Protein AF-A0A0F0LC53-F1 (afdb_monomer_lite)

Organism: NCBI:txid582680

Secondary structure (DSSP, 8-state):
--HHHHHHHHHHS-S--HHHHHHHHHHS-S-HHHHHHHHHHHHHSHHHHHH-HHHHHHHHSHHHHHHHHTT-

Sequence (72 aa):
MSPAELLAFEAANPGWSSNKEMRIRRELQVTPPRYLQLLLRAADSTEGMLADPITARLVRSPGRRARVAAQR

InterPro domains:
  IPR021678 Protein of unknown function DUF3263 [PF11662] (4-67)

Structure (mmCIF, N/CA/C/O backbone):
data_AF-A0A0F0LC53-F1
#
_entry.id   AF-A0A0F0LC53-F1
#
loop_
_atom_site.group_PDB
_atom_site.id
_atom_site.type_symbol
_atom_site.label_atom_id
_atom_site.label_alt_id
_atom_site.label_comp_id
_atom_site.label_asym_id
_atom_site.label_entity_id
_atom_site.label_seq_id
_atom_site.pdbx_PDB_ins_code
_atom_site.Cartn_x
_atom_site.Cartn_y
_atom_site.Cartn_z
_atom_site.occupancy
_atom_site.B_iso_or_equiv
_atom_site.auth_seq_id
_atom_site.auth_comp_id
_atom_site.auth_asym_id
_atom_site.auth_atom_id
_atom_site.pdbx_PDB_model_num
ATOM 1 N N . MET A 1 1 ? 2.359 3.384 12.435 1.00 88.44 1 MET A N 1
ATOM 2 C CA . MET A 1 1 ? 1.838 3.539 11.069 1.00 88.44 1 MET A CA 1
ATOM 3 C C . MET A 1 1 ? 0.578 2.716 10.931 1.00 88.44 1 MET A C 1
ATOM 5 O O . MET A 1 1 ? 0.651 1.499 11.097 1.00 88.44 1 MET A O 1
ATOM 9 N N . SER A 1 2 ? -0.556 3.369 10.714 1.00 95.69 2 SER A N 1
ATOM 10 C CA . SER A 1 2 ? -1.854 2.722 10.534 1.00 95.69 2 SER A CA 1
ATOM 11 C C . SER A 1 2 ? -2.064 2.283 9.076 1.00 95.69 2 SER A C 1
ATOM 13 O O . SER A 1 2 ? -1.393 2.784 8.165 1.00 95.69 2 SER A O 1
ATOM 15 N N . PRO A 1 3 ? -3.003 1.357 8.816 1.00 97.19 3 PRO A N 1
ATOM 16 C CA . PRO A 1 3 ? -3.451 1.046 7.463 1.00 97.19 3 PRO A CA 1
ATOM 17 C C . PRO A 1 3 ? -3.907 2.277 6.670 1.00 97.19 3 PRO A C 1
ATOM 19 O O . PRO A 1 3 ? -3.564 2.396 5.496 1.00 97.19 3 PRO A O 1
ATOM 22 N N . ALA A 1 4 ? -4.616 3.209 7.314 1.00 96.50 4 ALA A N 1
ATOM 23 C CA . ALA A 1 4 ? -5.071 4.450 6.691 1.00 96.50 4 ALA A CA 1
ATOM 24 C C . ALA A 1 4 ? -3.897 5.330 6.228 1.00 96.50 4 ALA A C 1
ATOM 26 O O . ALA A 1 4 ? -3.896 5.800 5.094 1.00 96.50 4 ALA A O 1
ATOM 27 N N . GLU A 1 5 ? -2.864 5.499 7.062 1.00 96.75 5 GLU A N 1
ATOM 28 C CA . GLU A 1 5 ? -1.669 6.284 6.713 1.00 96.75 5 GLU A CA 1
ATOM 29 C C . GLU A 1 5 ? -0.914 5.679 5.524 1.00 96.75 5 GLU A C 1
ATOM 31 O O . GLU A 1 5 ? -0.478 6.398 4.625 1.00 96.75 5 GLU A O 1
ATOM 36 N N . LEU A 1 6 ? -0.790 4.349 5.487 1.00 97.19 6 LEU A N 1
ATOM 37 C CA . LEU A 1 6 ? -0.131 3.638 4.387 1.00 97.19 6 LEU A CA 1
ATOM 38 C C . LEU A 1 6 ? -0.886 3.800 3.067 1.00 97.19 6 LEU A C 1
ATOM 40 O O . LEU A 1 6 ? -0.265 4.035 2.030 1.00 97.19 6 LEU A O 1
ATOM 44 N N . LEU A 1 7 ? -2.214 3.680 3.099 1.00 96.88 7 LEU A N 1
ATOM 45 C CA . LEU A 1 7 ? -3.045 3.836 1.907 1.00 96.88 7 LEU A CA 1
ATOM 46 C C . LEU A 1 7 ? -3.096 5.296 1.443 1.00 96.88 7 LEU A C 1
ATOM 48 O O . LEU A 1 7 ? -2.965 5.542 0.249 1.00 96.88 7 LEU A O 1
ATOM 52 N N . ALA A 1 8 ? -3.169 6.261 2.362 1.00 97.06 8 ALA A N 1
ATOM 53 C CA . ALA A 1 8 ? -3.109 7.683 2.028 1.00 97.06 8 ALA A CA 1
ATOM 54 C C . ALA A 1 8 ? -1.765 8.065 1.387 1.00 97.06 8 ALA A C 1
ATOM 56 O O . ALA A 1 8 ? -1.732 8.748 0.360 1.00 97.06 8 ALA A O 1
ATOM 57 N N . PHE A 1 9 ? -0.649 7.575 1.939 1.00 97.44 9 PHE A N 1
ATOM 58 C CA . PHE A 1 9 ? 0.671 7.777 1.341 1.00 97.44 9 PHE A CA 1
ATOM 59 C C . PHE A 1 9 ? 0.753 7.170 -0.066 1.00 97.44 9 PHE A C 1
ATOM 61 O O . PHE A 1 9 ? 1.308 7.789 -0.980 1.00 97.44 9 PHE A O 1
ATOM 68 N N . GLU A 1 10 ? 0.195 5.972 -0.254 1.00 96.31 10 GLU A N 1
ATOM 69 C CA . GLU A 1 10 ? 0.159 5.293 -1.547 1.00 96.31 10 GLU A CA 1
ATOM 70 C C . GLU A 1 10 ? -0.690 6.050 -2.578 1.00 96.31 10 GLU A C 1
ATOM 72 O O . GLU A 1 10 ? -0.253 6.208 -3.718 1.00 96.31 10 GLU A O 1
ATOM 77 N N . ALA A 1 11 ? -1.859 6.554 -2.180 1.00 96.56 11 ALA A N 1
ATOM 78 C CA . ALA A 1 11 ? -2.738 7.356 -3.027 1.00 96.56 11 ALA A CA 1
ATOM 79 C C . ALA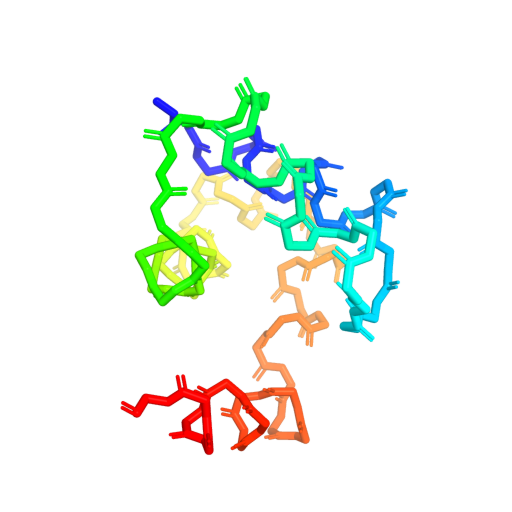 A 1 11 ? -2.061 8.661 -3.477 1.00 96.56 11 ALA A C 1
ATOM 81 O O . ALA A 1 11 ? -2.157 9.044 -4.642 1.00 96.56 11 ALA A O 1
ATOM 82 N N . ALA A 1 12 ? -1.320 9.308 -2.572 1.00 96.31 12 ALA A N 1
ATOM 83 C CA . ALA A 1 12 ? -0.580 10.536 -2.856 1.00 96.31 12 ALA A CA 1
ATOM 84 C C . ALA A 1 12 ? 0.678 10.315 -3.717 1.00 96.31 12 ALA A C 1
ATOM 86 O O . ALA A 1 12 ? 1.177 11.254 -4.336 1.00 96.31 12 ALA A O 1
ATOM 87 N N . ASN A 1 13 ? 1.207 9.089 -3.764 1.00 94.25 13 ASN A N 1
ATOM 88 C CA . ASN A 1 13 ? 2.421 8.746 -4.506 1.00 94.25 13 ASN A CA 1
ATOM 89 C C . ASN A 1 13 ? 2.172 7.533 -5.418 1.00 94.25 13 ASN A C 1
ATOM 91 O O . ASN A 1 13 ? 2.724 6.455 -5.170 1.00 94.25 13 ASN A O 1
ATOM 95 N N . PRO A 1 14 ? 1.356 7.663 -6.477 1.00 87.69 14 PRO A N 1
ATOM 96 C CA . PRO A 1 14 ? 1.035 6.546 -7.354 1.00 87.69 14 PRO A CA 1
ATOM 97 C C . PRO A 1 14 ? 2.264 6.052 -8.131 1.00 87.69 14 PRO A C 1
ATOM 99 O O . PRO A 1 14 ? 3.145 6.814 -8.526 1.00 87.69 14 PRO A O 1
ATOM 102 N N . GLY A 1 15 ? 2.304 4.742 -8.385 1.00 87.56 15 GLY A N 1
ATOM 103 C CA . GLY A 1 15 ? 3.412 4.098 -9.100 1.00 87.56 15 GLY A CA 1
ATOM 104 C C . GLY A 1 15 ? 4.653 3.847 -8.234 1.00 87.56 15 GLY A C 1
ATOM 105 O O . GLY A 1 15 ? 4.632 4.030 -7.017 1.00 87.56 15 GLY A O 1
ATOM 106 N N . TRP A 1 16 ? 5.720 3.348 -8.861 1.00 89.75 16 TRP A N 1
ATOM 107 C CA . TRP A 1 16 ? 7.027 3.163 -8.224 1.00 89.75 16 TRP A CA 1
ATOM 108 C C . TRP A 1 16 ? 8.045 4.089 -8.881 1.00 89.75 16 TRP A C 1
ATOM 110 O O . TRP A 1 16 ? 8.078 4.189 -10.106 1.00 89.75 16 TRP A O 1
ATOM 120 N N . SER A 1 17 ? 8.852 4.776 -8.077 1.00 91.62 17 SER A N 1
ATOM 121 C CA . SER A 1 17 ? 9.897 5.685 -8.552 1.00 91.62 17 SER A CA 1
ATOM 122 C C . SER A 1 17 ? 10.968 5.881 -7.481 1.00 91.62 17 SER A C 1
ATOM 124 O O . SER A 1 17 ? 10.685 5.761 -6.285 1.00 91.62 17 SER A O 1
ATOM 126 N N . SER A 1 18 ? 12.181 6.263 -7.892 1.00 92.50 18 SER A N 1
ATOM 127 C CA . SER A 1 18 ? 13.275 6.588 -6.964 1.00 92.50 18 SER A CA 1
ATOM 128 C C . SER A 1 18 ? 12.903 7.724 -6.002 1.00 92.50 18 SER A C 1
ATOM 130 O O . SER A 1 18 ? 13.310 7.721 -4.842 1.00 92.50 18 SER A O 1
ATOM 132 N N . ASN A 1 19 ? 12.062 8.667 -6.448 1.00 95.56 19 ASN A N 1
ATOM 133 C CA . ASN A 1 19 ? 11.533 9.723 -5.586 1.00 95.56 19 ASN A CA 1
ATOM 134 C C . ASN A 1 19 ? 10.641 9.148 -4.474 1.00 95.56 19 ASN A C 1
ATOM 136 O O . ASN A 1 19 ? 10.840 9.449 -3.300 1.00 95.56 19 ASN A O 1
ATOM 140 N N . LYS A 1 20 ? 9.699 8.260 -4.817 1.00 95.31 20 LYS A N 1
ATOM 141 C CA . LYS A 1 20 ? 8.842 7.593 -3.825 1.00 95.31 20 LYS A CA 1
ATOM 142 C C . LYS A 1 20 ? 9.667 6.791 -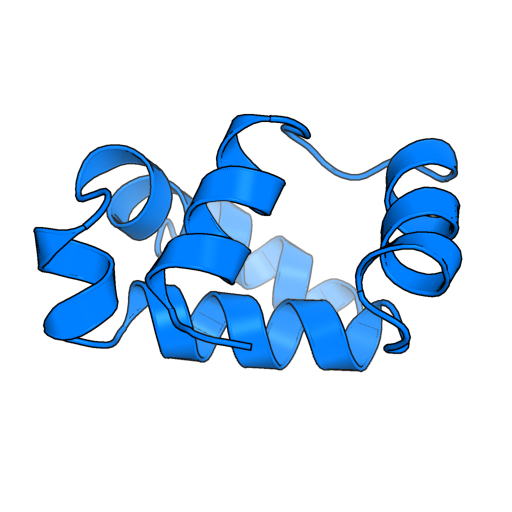2.825 1.00 95.31 20 LYS A C 1
ATOM 144 O O . LYS A 1 20 ? 9.404 6.833 -1.631 1.00 95.31 20 LYS A O 1
ATOM 149 N N . GLU A 1 21 ? 10.705 6.116 -3.295 1.00 95.69 21 GLU A N 1
ATOM 150 C CA . GLU A 1 21 ? 11.658 5.402 -2.454 1.00 95.69 21 GLU A CA 1
ATOM 151 C C . GLU A 1 21 ? 12.393 6.295 -1.445 1.00 95.69 21 GLU A C 1
ATOM 153 O O . GLU A 1 21 ? 12.598 5.894 -0.294 1.00 95.69 21 GLU A O 1
ATOM 158 N N . MET A 1 22 ? 12.794 7.502 -1.848 1.00 97.12 22 MET A N 1
ATOM 159 C CA . MET A 1 22 ? 13.364 8.487 -0.928 1.00 97.12 22 MET A CA 1
ATOM 160 C C . MET A 1 22 ? 12.326 8.969 0.087 1.00 97.12 22 MET A C 1
ATOM 162 O O . MET A 1 22 ? 12.636 9.058 1.275 1.00 97.12 22 MET A O 1
ATOM 166 N N . ARG A 1 23 ? 11.094 9.237 -0.361 1.00 97.50 23 ARG A N 1
ATOM 167 C CA . ARG A 1 23 ? 9.985 9.654 0.508 1.00 97.50 23 ARG A CA 1
ATOM 168 C C . ARG A 1 23 ? 9.624 8.586 1.532 1.00 97.50 23 ARG A C 1
ATOM 170 O O . ARG A 1 23 ? 9.497 8.909 2.702 1.00 97.50 23 ARG A O 1
ATOM 177 N N . ILE A 1 24 ? 9.576 7.312 1.141 1.00 96.94 24 ILE A N 1
ATOM 178 C CA . ILE A 1 24 ? 9.367 6.187 2.068 1.00 96.94 24 ILE A CA 1
ATOM 179 C C . ILE A 1 24 ? 10.420 6.211 3.186 1.00 96.94 24 ILE A C 1
ATOM 181 O O . ILE A 1 24 ? 10.080 6.122 4.363 1.00 96.94 24 ILE A O 1
ATOM 185 N N . ARG A 1 25 ? 11.700 6.387 2.840 1.00 97.12 25 ARG A N 1
ATOM 186 C CA . ARG A 1 25 ? 12.776 6.424 3.840 1.00 97.12 25 ARG A CA 1
ATOM 187 C C . ARG A 1 25 ? 12.691 7.654 4.749 1.00 97.12 25 ARG A C 1
ATOM 189 O O . ARG A 1 25 ? 12.956 7.535 5.938 1.00 97.12 25 ARG A O 1
ATOM 196 N N . ARG A 1 26 ? 12.337 8.823 4.207 1.00 97.06 26 ARG A N 1
ATOM 197 C CA . ARG A 1 26 ? 12.319 10.098 4.950 1.00 97.06 26 ARG A CA 1
ATOM 198 C C . ARG A 1 26 ? 11.053 10.307 5.780 1.00 97.06 26 ARG A C 1
ATOM 200 O O . ARG A 1 26 ? 11.151 10.714 6.929 1.00 97.06 26 ARG A O 1
ATOM 207 N N . GLU A 1 27 ? 9.888 10.046 5.198 1.00 96.31 27 GLU A N 1
ATOM 208 C CA . GLU A 1 27 ? 8.578 10.328 5.799 1.00 96.31 27 GLU A CA 1
ATOM 209 C C . GLU A 1 27 ? 8.079 9.148 6.629 1.00 96.31 27 GLU A C 1
ATOM 211 O O . GLU A 1 27 ? 7.599 9.331 7.742 1.00 96.31 27 GLU A O 1
ATOM 216 N N . LEU A 1 28 ? 8.223 7.927 6.108 1.00 95.44 28 LEU A N 1
ATOM 217 C CA . LEU A 1 28 ? 7.712 6.723 6.764 1.00 95.44 28 LEU A CA 1
ATOM 218 C C . LEU A 1 28 ? 8.766 6.031 7.640 1.00 95.44 28 LEU A C 1
ATOM 220 O O . LEU A 1 28 ? 8.423 5.129 8.399 1.00 95.44 28 LEU A O 1
ATOM 224 N N . GLN A 1 29 ? 10.036 6.438 7.536 1.00 96.62 29 GLN A N 1
ATOM 225 C CA . GLN A 1 29 ? 11.167 5.892 8.301 1.00 96.62 29 GLN A CA 1
ATOM 226 C C . GLN A 1 29 ? 11.280 4.359 8.230 1.00 96.62 29 GLN A C 1
ATOM 228 O O . GLN A 1 29 ? 11.716 3.692 9.167 1.00 96.62 29 GLN A O 1
ATOM 233 N N . VAL A 1 30 ? 10.897 3.782 7.090 1.00 96.31 30 VAL A N 1
ATOM 234 C CA . VAL A 1 30 ? 11.030 2.349 6.801 1.00 96.31 30 VAL A CA 1
ATOM 235 C C . VAL A 1 30 ? 11.784 2.139 5.495 1.00 96.31 30 VAL A C 1
ATOM 237 O O . VAL A 1 30 ? 11.917 3.040 4.666 1.00 96.31 30 VAL A O 1
ATOM 240 N N . THR A 1 31 ? 12.287 0.925 5.282 1.00 95.50 31 THR A N 1
ATOM 241 C CA . THR A 1 31 ? 12.867 0.552 3.989 1.00 95.50 31 THR A CA 1
ATOM 242 C C . THR A 1 31 ? 11.762 0.360 2.939 1.00 95.50 31 THR A C 1
ATOM 244 O O . THR A 1 31 ? 10.645 -0.029 3.298 1.00 95.50 31 THR A O 1
ATOM 247 N N . PRO A 1 32 ? 12.036 0.564 1.636 1.00 94.31 32 PRO A N 1
ATOM 248 C CA . PRO A 1 32 ? 11.047 0.303 0.587 1.00 94.31 32 PRO A CA 1
ATOM 249 C C . PRO A 1 32 ? 10.480 -1.128 0.596 1.00 94.31 32 PRO A C 1
ATOM 251 O O . PRO A 1 32 ? 9.259 -1.269 0.510 1.00 94.31 32 PRO A O 1
ATOM 254 N N . PRO A 1 33 ? 11.281 -2.192 0.818 1.00 93.44 33 PRO A N 1
ATOM 255 C CA . PRO A 1 33 ? 10.728 -3.538 0.970 1.00 93.44 33 PRO A CA 1
ATOM 256 C C . PRO A 1 33 ? 9.778 -3.663 2.167 1.00 93.44 33 PRO A C 1
ATOM 258 O O . PRO A 1 33 ? 8.728 -4.303 2.072 1.00 93.44 33 PRO A O 1
ATOM 261 N N . ARG A 1 34 ? 10.106 -3.026 3.301 1.00 94.94 34 ARG A N 1
ATOM 262 C CA . ARG A 1 34 ? 9.242 -3.038 4.487 1.00 94.94 34 ARG A CA 1
ATOM 263 C C . ARG A 1 34 ? 7.935 -2.289 4.238 1.00 94.94 34 ARG A C 1
ATOM 265 O O . ARG A 1 34 ? 6.879 -2.784 4.629 1.00 94.94 34 ARG A O 1
ATOM 272 N N . TYR A 1 35 ? 8.000 -1.149 3.557 1.00 96.12 35 TYR A N 1
ATOM 273 C CA . TYR A 1 35 ? 6.826 -0.399 3.123 1.00 96.12 35 TYR A CA 1
ATOM 274 C C . TYR A 1 35 ? 5.874 -1.267 2.298 1.00 96.12 35 TYR A C 1
ATOM 276 O O . TYR A 1 35 ? 4.692 -1.345 2.616 1.00 96.12 35 TYR A O 1
ATOM 284 N N . LEU A 1 36 ? 6.385 -1.987 1.297 1.00 93.31 36 LEU A N 1
ATOM 285 C CA . LEU A 1 36 ? 5.557 -2.834 0.439 1.00 93.31 36 LEU A CA 1
ATOM 286 C C . LEU A 1 36 ? 4.821 -3.935 1.215 1.00 93.31 36 LEU A C 1
ATOM 288 O O . LEU A 1 36 ? 3.646 -4.194 0.962 1.00 93.31 36 LEU A O 1
ATOM 292 N N . GLN A 1 37 ? 5.482 -4.563 2.191 1.00 94.00 37 GLN A N 1
ATOM 293 C CA . GLN A 1 37 ? 4.844 -5.562 3.055 1.00 94.00 37 GLN A CA 1
ATOM 294 C C . GLN A 1 37 ? 3.718 -4.959 3.900 1.00 94.00 37 GLN A C 1
ATOM 296 O O . GLN A 1 37 ? 2.645 -5.551 4.027 1.00 94.00 37 GLN A O 1
ATOM 301 N N . LEU A 1 38 ? 3.972 -3.789 4.490 1.00 96.19 38 LEU A N 1
ATOM 302 C CA . LEU A 1 38 ? 2.993 -3.076 5.302 1.00 96.19 38 LEU A CA 1
ATOM 303 C C . LEU A 1 38 ? 1.803 -2.620 4.456 1.00 96.19 38 LEU A C 1
ATOM 305 O O . LEU A 1 38 ? 0.665 -2.793 4.882 1.00 96.19 38 LEU A O 1
ATOM 309 N N . LEU A 1 39 ? 2.056 -2.123 3.246 1.00 95.81 39 LEU A N 1
ATOM 310 C CA . LEU A 1 39 ? 1.030 -1.699 2.300 1.00 95.81 39 LEU A CA 1
ATOM 311 C C . LEU A 1 39 ? 0.115 -2.857 1.886 1.00 95.81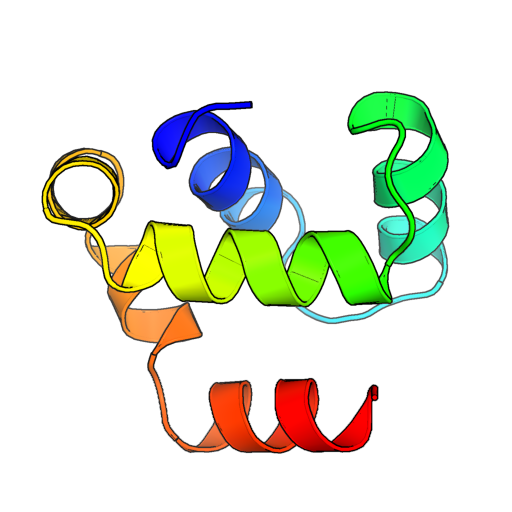 39 LEU A C 1
ATOM 313 O O . LEU A 1 39 ? -1.102 -2.694 1.862 1.00 95.81 39 LEU A O 1
ATOM 317 N N . LEU A 1 40 ? 0.677 -4.038 1.602 1.00 95.19 40 LEU A N 1
ATOM 318 C CA . LEU A 1 40 ? -0.126 -5.228 1.306 1.00 95.19 40 LEU A CA 1
ATOM 319 C C . LEU A 1 40 ? -1.008 -5.612 2.499 1.00 95.19 40 LEU A C 1
ATOM 321 O O . LEU A 1 40 ? -2.206 -5.820 2.328 1.00 95.19 40 LEU A O 1
ATOM 325 N N . ARG A 1 41 ? -0.442 -5.629 3.712 1.00 96.31 41 ARG A N 1
ATOM 326 C CA . ARG A 1 41 ? -1.203 -5.917 4.935 1.00 96.31 41 ARG A CA 1
ATOM 327 C C . ARG A 1 41 ? -2.305 -4.884 5.187 1.00 96.31 41 ARG A C 1
ATOM 329 O O . ARG A 1 41 ? -3.388 -5.262 5.616 1.00 96.31 41 ARG A O 1
ATOM 336 N N . ALA A 1 42 ? -2.035 -3.605 4.933 1.00 97.50 42 ALA A N 1
ATOM 337 C CA . ALA A 1 42 ? -3.010 -2.527 5.062 1.00 97.50 42 ALA A CA 1
ATOM 338 C C . ALA A 1 42 ? -4.161 -2.679 4.060 1.00 97.50 42 A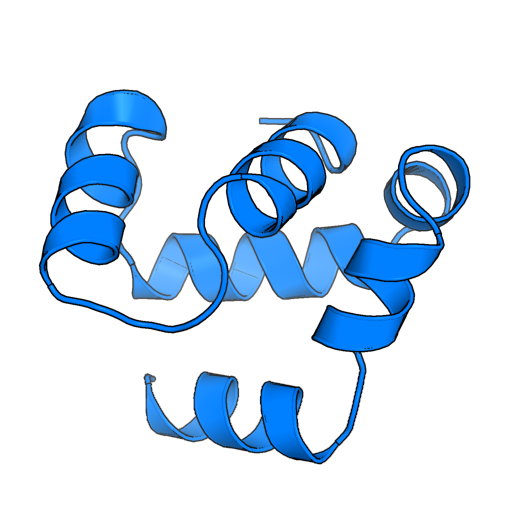LA A C 1
ATOM 340 O O . ALA A 1 42 ? -5.320 -2.541 4.428 1.00 97.50 42 ALA A O 1
ATOM 341 N N . ALA A 1 43 ? -3.857 -3.023 2.808 1.00 96.94 43 ALA A N 1
ATOM 342 C CA . ALA A 1 43 ? -4.871 -3.233 1.780 1.00 96.94 43 ALA A CA 1
ATOM 343 C C . ALA A 1 43 ? -5.737 -4.485 2.020 1.00 96.94 43 ALA A C 1
ATOM 345 O O . ALA A 1 43 ? -6.870 -4.543 1.540 1.00 96.94 43 ALA A O 1
ATOM 346 N N . ASP A 1 44 ? -5.208 -5.476 2.743 1.00 97.19 44 ASP A N 1
ATOM 347 C CA . ASP A 1 44 ? -5.923 -6.693 3.141 1.00 97.19 44 ASP A CA 1
ATOM 348 C C . ASP A 1 44 ? -6.681 -6.548 4.477 1.00 97.19 44 ASP A C 1
ATOM 350 O O . ASP A 1 44 ? -7.469 -7.429 4.820 1.00 97.19 44 ASP A O 1
ATOM 354 N N . SER A 1 45 ? -6.484 -5.464 5.237 1.00 97.88 45 SER A N 1
ATOM 355 C CA . SER A 1 45 ? -7.163 -5.273 6.522 1.00 97.88 45 SER A CA 1
ATOM 356 C C . SER A 1 45 ? -8.537 -4.619 6.363 1.00 97.88 45 SER A C 1
ATOM 358 O O . SER A 1 45 ? -8.740 -3.761 5.503 1.00 97.88 45 SER A O 1
ATOM 360 N N . THR A 1 46 ? -9.483 -4.977 7.238 1.00 97.25 46 THR A N 1
ATOM 361 C CA . THR A 1 46 ? -10.806 -4.328 7.296 1.00 97.25 46 THR A CA 1
ATOM 362 C C . THR A 1 46 ? -10.678 -2.823 7.518 1.00 97.25 46 THR A C 1
ATOM 364 O O . THR A 1 46 ? -11.346 -2.045 6.849 1.00 97.25 46 THR A O 1
ATOM 367 N N . GLU A 1 47 ? -9.778 -2.408 8.413 1.00 97.00 47 GLU A N 1
ATOM 368 C CA . GLU A 1 47 ? -9.506 -0.996 8.699 1.00 97.00 47 GLU A CA 1
ATOM 369 C C . GLU A 1 47 ? -9.057 -0.235 7.443 1.00 97.00 47 GLU A C 1
ATOM 371 O O . GLU A 1 47 ? -9.604 0.820 7.134 1.00 97.00 47 GLU A O 1
ATOM 376 N N . GLY A 1 48 ? -8.109 -0.785 6.677 1.00 96.94 48 GLY A N 1
ATOM 377 C CA . GLY A 1 48 ? -7.633 -0.150 5.451 1.00 96.94 48 GLY A CA 1
ATOM 378 C C . GLY A 1 48 ? -8.697 -0.122 4.356 1.00 96.94 48 GLY A C 1
ATOM 379 O O . GLY A 1 48 ? -8.855 0.892 3.680 1.00 96.94 48 GLY A O 1
ATOM 380 N N . MET A 1 49 ? -9.480 -1.197 4.217 1.00 97.75 49 MET A N 1
ATOM 381 C CA . MET A 1 49 ? -10.592 -1.239 3.263 1.00 97.75 49 MET A CA 1
ATOM 382 C C . MET A 1 49 ? -11.695 -0.227 3.584 1.00 97.75 49 MET A C 1
ATOM 384 O O . MET A 1 49 ? -12.313 0.272 2.650 1.00 97.75 49 MET A O 1
ATOM 388 N N . LEU A 1 50 ? -11.947 0.071 4.862 1.00 97.69 50 LEU A N 1
ATOM 389 C CA . LEU A 1 50 ? -12.903 1.105 5.267 1.00 97.69 50 LEU A CA 1
ATOM 390 C C . LEU A 1 50 ? -12.336 2.518 5.083 1.00 97.69 50 LEU A C 1
ATOM 392 O O . LEU A 1 50 ? -13.079 3.415 4.697 1.00 97.69 50 LEU A O 1
ATOM 396 N N . ALA A 1 51 ? -11.039 2.714 5.340 1.00 97.12 51 ALA A N 1
ATOM 397 C CA . ALA A 1 51 ? -10.388 4.019 5.243 1.00 97.12 51 ALA A CA 1
ATOM 398 C C . ALA A 1 51 ? -10.199 4.497 3.792 1.00 97.12 51 ALA A C 1
ATOM 400 O O . ALA A 1 51 ? -10.494 5.649 3.486 1.00 97.12 51 ALA A O 1
ATOM 401 N N . ASP A 1 52 ? -9.716 3.627 2.899 1.00 97.62 52 ASP A N 1
ATOM 402 C CA . ASP A 1 52 ? -9.574 3.924 1.469 1.00 97.62 52 ASP A CA 1
ATOM 403 C C . ASP A 1 52 ? -9.850 2.665 0.619 1.00 97.62 52 ASP A C 1
ATOM 405 O O . ASP A 1 52 ? -8.928 1.921 0.242 1.00 97.62 52 ASP A O 1
ATOM 409 N N . PRO A 1 53 ? -11.130 2.413 0.282 1.00 96.88 53 PRO A N 1
ATOM 410 C CA . PRO A 1 53 ? -11.530 1.232 -0.477 1.00 96.88 53 PRO A CA 1
ATOM 411 C C . PRO A 1 53 ? -10.891 1.161 -1.871 1.00 96.88 53 PRO A C 1
ATOM 413 O O . PRO A 1 53 ? -10.620 0.067 -2.384 1.00 96.88 53 PRO A O 1
ATOM 416 N N . ILE A 1 54 ? -10.660 2.318 -2.502 1.00 96.38 54 ILE A N 1
ATOM 417 C CA . ILE A 1 54 ? -10.164 2.411 -3.879 1.00 96.38 54 ILE A CA 1
ATOM 418 C C . ILE A 1 54 ? -8.689 2.026 -3.905 1.00 96.38 54 ILE A C 1
ATOM 420 O O . ILE A 1 54 ? -8.304 1.107 -4.638 1.00 96.38 54 ILE A O 1
ATOM 424 N N . THR A 1 55 ? -7.868 2.657 -3.066 1.00 95.94 55 THR A N 1
ATOM 425 C CA . THR A 1 55 ? -6.435 2.360 -3.006 1.00 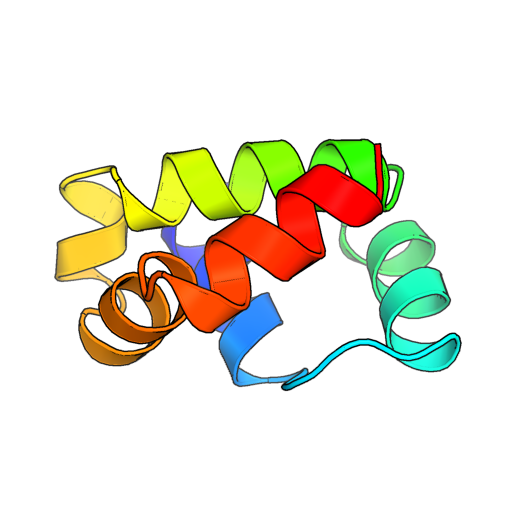95.94 55 THR A CA 1
ATOM 426 C C . THR A 1 55 ? -6.195 0.933 -2.525 1.00 95.94 55 THR A C 1
ATOM 428 O O . THR A 1 55 ? -5.389 0.215 -3.127 1.00 95.94 55 THR A O 1
ATOM 431 N N . ALA A 1 56 ? -6.960 0.452 -1.538 1.00 96.56 56 ALA A N 1
ATOM 432 C CA . ALA A 1 56 ? -6.887 -0.937 -1.084 1.00 96.56 56 ALA A CA 1
ATOM 433 C C . ALA A 1 56 ? -7.205 -1.938 -2.212 1.00 96.56 56 ALA A C 1
ATOM 435 O O . ALA A 1 56 ? -6.539 -2.968 -2.354 1.00 96.56 56 ALA A O 1
ATOM 436 N N . ARG A 1 57 ? -8.203 -1.655 -3.061 1.00 95.44 57 ARG A N 1
ATOM 437 C CA . ARG A 1 57 ? -8.514 -2.495 -4.231 1.00 95.44 57 ARG A CA 1
ATOM 438 C C . ARG A 1 57 ? -7.388 -2.471 -5.267 1.00 95.44 57 ARG A C 1
ATOM 440 O O . ARG A 1 57 ? -7.012 -3.529 -5.772 1.00 95.44 57 ARG A O 1
ATOM 447 N N . LEU A 1 58 ? -6.828 -1.300 -5.569 1.00 92.88 58 LEU A N 1
ATOM 448 C CA . LEU A 1 58 ? -5.734 -1.163 -6.536 1.00 92.88 58 LEU A CA 1
ATOM 449 C C . LEU A 1 58 ? -4.468 -1.898 -6.081 1.00 92.88 58 LEU A C 1
ATOM 451 O O . LEU A 1 58 ? -3.839 -2.588 -6.885 1.00 92.88 58 LEU A O 1
ATOM 455 N N . VAL A 1 59 ? -4.109 -1.802 -4.799 1.00 92.31 59 VAL A N 1
ATOM 456 C CA . VAL A 1 59 ? -2.974 -2.530 -4.203 1.00 92.31 59 VAL A CA 1
ATOM 457 C C . VAL A 1 59 ? -3.152 -4.045 -4.307 1.00 92.31 59 VAL A C 1
ATOM 459 O O . VAL A 1 59 ? -2.199 -4.745 -4.648 1.00 92.31 59 VAL A O 1
ATOM 462 N N . ARG A 1 60 ? -4.370 -4.552 -4.089 1.00 91.94 60 ARG A N 1
ATOM 463 C CA . ARG A 1 60 ? -4.681 -5.987 -4.190 1.00 91.94 60 ARG A CA 1
ATOM 464 C C . ARG A 1 60 ? -4.765 -6.512 -5.622 1.00 91.94 60 ARG A C 1
ATOM 466 O O . ARG A 1 60 ? -4.799 -7.728 -5.808 1.00 91.94 60 ARG A O 1
ATOM 473 N N . SER A 1 61 ? -4.796 -5.636 -6.627 1.00 92.12 61 SER A N 1
ATOM 474 C CA . SER A 1 61 ? -4.906 -6.067 -8.020 1.00 92.12 61 SER A CA 1
ATOM 475 C C . SER A 1 61 ? -3.732 -6.985 -8.420 1.00 92.12 61 SER A C 1
ATOM 477 O O . SER A 1 61 ? -2.587 -6.727 -8.025 1.00 92.12 61 SER A O 1
ATOM 479 N N . PRO A 1 62 ? -3.971 -8.049 -9.213 1.00 79.69 62 PRO A N 1
ATOM 480 C CA . PRO A 1 62 ? -2.941 -9.039 -9.538 1.00 79.69 62 PRO A CA 1
ATOM 481 C C . PRO A 1 62 ? -1.682 -8.428 -10.164 1.00 79.69 62 PRO A C 1
ATOM 483 O O . PRO A 1 62 ? -0.566 -8.747 -9.756 1.00 79.69 62 PRO A O 1
ATOM 486 N N . GLY A 1 63 ? -1.853 -7.477 -11.089 1.00 80.00 63 GLY A N 1
ATOM 487 C CA . GLY A 1 63 ? -0.732 -6.793 -11.740 1.00 80.00 63 GLY A CA 1
ATOM 488 C C . GLY A 1 63 ? 0.124 -5.976 -10.769 1.00 80.00 63 GLY A C 1
ATOM 489 O O . GLY A 1 63 ? 1.330 -5.834 -10.968 1.00 80.00 63 GLY A O 1
ATOM 490 N N . ARG A 1 64 ? -0.471 -5.473 -9.684 1.00 75.75 64 ARG A N 1
ATOM 491 C CA . ARG A 1 64 ? 0.242 -4.703 -8.664 1.00 75.75 64 ARG A CA 1
ATOM 492 C C . ARG A 1 64 ? 0.941 -5.608 -7.657 1.00 75.75 64 ARG A C 1
ATOM 494 O O . ARG A 1 64 ? 2.110 -5.379 -7.363 1.00 75.75 64 ARG A O 1
ATOM 501 N N . ARG A 1 65 ? 0.289 -6.688 -7.218 1.00 73.62 65 ARG A N 1
ATOM 502 C CA . ARG A 1 65 ? 0.905 -7.715 -6.361 1.00 73.62 65 ARG A CA 1
ATOM 503 C C . ARG A 1 65 ? 2.112 -8.389 -7.013 1.00 73.62 65 ARG A C 1
ATOM 505 O O . ARG A 1 65 ? 3.131 -8.544 -6.347 1.00 73.62 65 ARG A O 1
ATOM 512 N N . ALA A 1 66 ? 2.034 -8.716 -8.303 1.00 72.50 66 ALA A N 1
ATOM 513 C CA . ALA A 1 66 ? 3.160 -9.293 -9.042 1.00 72.50 66 ALA A CA 1
ATOM 514 C C . ALA A 1 66 ? 4.390 -8.367 -9.032 1.00 72.50 66 ALA A C 1
ATOM 516 O O . ALA A 1 66 ? 5.509 -8.812 -8.793 1.00 72.50 66 ALA A O 1
ATOM 517 N N . ARG A 1 67 ? 4.178 -7.055 -9.199 1.00 70.50 67 ARG A N 1
ATOM 518 C CA . ARG A 1 67 ? 5.256 -6.058 -9.121 1.00 70.50 67 ARG A CA 1
ATOM 519 C C . ARG A 1 67 ? 5.849 -5.951 -7.724 1.00 70.50 67 ARG A C 1
ATOM 521 O O . ARG A 1 67 ? 7.053 -5.773 -7.612 1.00 70.50 67 ARG A O 1
ATOM 528 N N . VAL A 1 68 ? 5.030 -6.041 -6.676 1.00 69.25 68 VAL A N 1
ATOM 529 C CA . VAL A 1 68 ? 5.521 -6.044 -5.290 1.00 69.25 68 VAL A CA 1
ATOM 530 C C . VAL A 1 68 ? 6.359 -7.291 -5.001 1.00 69.25 68 VAL A C 1
ATOM 532 O O . VAL A 1 68 ? 7.395 -7.189 -4.353 1.00 69.25 68 VAL A O 1
ATOM 535 N N . ALA A 1 69 ? 5.945 -8.454 -5.507 1.00 70.06 69 ALA A N 1
ATOM 536 C CA . ALA A 1 69 ? 6.707 -9.691 -5.366 1.00 70.06 69 ALA A CA 1
ATOM 537 C C . ALA A 1 69 ? 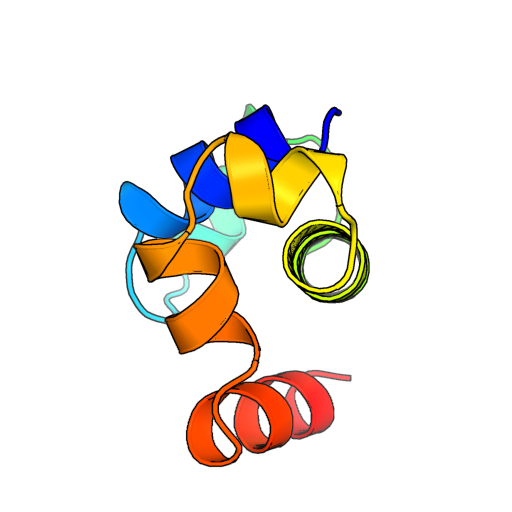8.074 -9.624 -6.069 1.00 70.06 69 ALA A C 1
ATOM 539 O O . ALA A 1 69 ? 9.045 -10.131 -5.525 1.00 70.06 69 ALA A O 1
ATOM 540 N N . ALA A 1 70 ? 8.162 -8.949 -7.220 1.00 71.00 70 ALA A N 1
ATOM 541 C CA . ALA A 1 70 ? 9.414 -8.742 -7.956 1.00 71.00 70 ALA A CA 1
ATOM 542 C C . ALA A 1 70 ? 10.386 -7.733 -7.303 1.00 71.00 70 ALA A C 1
ATOM 544 O O . ALA A 1 70 ? 11.509 -7.588 -7.770 1.00 71.00 70 ALA A O 1
ATOM 545 N N . GLN A 1 71 ? 9.956 -7.011 -6.263 1.00 68.44 71 GLN A N 1
ATOM 546 C CA . GLN A 1 71 ? 10.758 -6.008 -5.540 1.00 68.44 71 GLN A CA 1
ATOM 547 C C . GLN A 1 71 ? 11.326 -6.537 -4.207 1.00 68.44 71 GLN A C 1
ATOM 549 O O . GLN A 1 71 ? 11.849 -5.755 -3.410 1.00 68.44 71 GLN A O 1
ATOM 554 N N . ARG A 1 72 ? 11.167 -7.838 -3.937 1.00 57.09 72 ARG A N 1
ATOM 555 C CA . ARG A 1 72 ? 11.774 -8.554 -2.806 1.00 57.09 72 ARG A CA 1
ATOM 556 C C . ARG A 1 72 ? 13.117 -9.139 -3.204 1.00 57.09 72 ARG A C 1
ATOM 558 O O . ARG A 1 72 ? 13.996 -9.128 -2.319 1.00 57.09 72 ARG A O 1
#

Foldseek 3Di:
DALLVLLVLCVVPPDDDPVSQVCCCVVVVDHPLVSLVSNLVSLVDPNNCVNDVPSSVVCPDPVNVVVSVVVD

pLDDT: mean 91.76, std 9.14, range [57.09, 97.88]

Radius of gyration: 11.05 Å; chains: 1; bounding box: 26×20×23 Å